Protein AF-A0A386AZ24-F1 (afdb_monomer)

Structure (mmCIF, N/CA/C/O backbone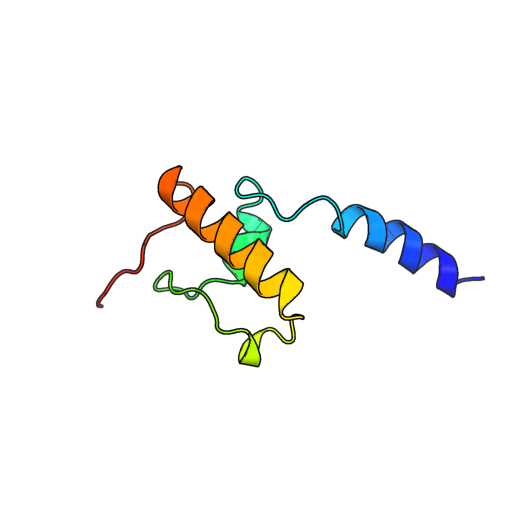):
data_AF-A0A386AZ24-F1
#
_entry.id   AF-A0A386AZ24-F1
#
loop_
_atom_site.group_PDB
_atom_site.id
_atom_site.type_symbol
_atom_site.label_atom_id
_atom_site.label_alt_id
_atom_site.label_comp_id
_atom_site.label_asym_id
_atom_site.label_entity_id
_atom_site.label_seq_id
_atom_site.pdbx_PDB_ins_code
_atom_site.Cartn_x
_atom_site.Cartn_y
_atom_site.Cartn_z
_atom_site.occupancy
_atom_site.B_iso_or_equiv
_atom_site.auth_seq_id
_atom_site.auth_comp_id
_atom_site.auth_asym_id
_atom_site.auth_atom_id
_atom_site.pdbx_PDB_model_num
ATOM 1 N N . MET A 1 1 ? 11.580 -21.247 -29.168 1.00 46.31 1 MET A N 1
ATOM 2 C CA . MET A 1 1 ? 10.429 -20.419 -29.609 1.00 46.31 1 MET A CA 1
ATOM 3 C C . MET A 1 1 ? 9.295 -20.307 -28.578 1.00 46.31 1 MET A C 1
ATOM 5 O O . MET A 1 1 ? 8.744 -19.224 -28.454 1.00 46.31 1 MET A O 1
ATOM 9 N N . LYS A 1 2 ? 8.999 -21.329 -27.750 1.00 43.69 2 LYS A N 1
ATOM 10 C CA . LYS A 1 2 ? 7.960 -21.247 -26.688 1.00 43.69 2 LYS A CA 1
ATOM 11 C C . LYS A 1 2 ? 8.201 -20.182 -25.592 1.00 43.69 2 LYS A C 1
ATOM 13 O O . LYS A 1 2 ? 7.257 -19.714 -24.978 1.00 43.69 2 LYS A O 1
ATOM 18 N N . LYS A 1 3 ? 9.450 -19.742 -25.385 1.00 44.47 3 LYS A N 1
ATOM 19 C CA . LYS A 1 3 ? 9.844 -18.766 -24.343 1.00 44.47 3 LYS A CA 1
ATOM 20 C C . LYS A 1 3 ? 9.489 -17.300 -24.657 1.00 44.47 3 LYS A C 1
ATOM 22 O O . LYS A 1 3 ? 9.609 -16.452 -23.778 1.00 44.47 3 LYS A O 1
ATOM 27 N N . LEU A 1 4 ? 9.101 -16.988 -25.900 1.00 46.97 4 LEU A N 1
ATOM 28 C CA . LEU A 1 4 ? 8.786 -15.616 -26.329 1.00 46.97 4 LEU A CA 1
ATOM 29 C C . LEU A 1 4 ? 7.291 -15.276 -26.176 1.00 46.97 4 LEU A C 1
ATOM 31 O O . LEU A 1 4 ? 6.954 -14.126 -25.915 1.00 46.97 4 LEU A O 1
ATOM 35 N N . ILE A 1 5 ? 6.415 -16.284 -26.272 1.00 52.41 5 ILE A N 1
ATOM 36 C CA . ILE A 1 5 ? 4.946 -16.133 -26.261 1.00 52.41 5 ILE A CA 1
ATOM 37 C C . ILE A 1 5 ? 4.406 -15.881 -24.839 1.00 52.41 5 ILE A C 1
ATOM 39 O O . ILE A 1 5 ? 3.419 -15.169 -24.653 1.00 52.41 5 ILE A O 1
ATOM 43 N N . GLU A 1 6 ? 5.098 -16.356 -23.798 1.00 49.69 6 GLU A N 1
ATOM 44 C CA . GLU A 1 6 ? 4.753 -15.977 -22.419 1.00 49.69 6 GLU A CA 1
ATOM 45 C C . GLU A 1 6 ? 5.127 -14.523 -22.106 1.00 49.69 6 GLU A C 1
ATOM 47 O O . GLU A 1 6 ? 4.412 -13.841 -21.376 1.00 49.69 6 GLU A O 1
ATOM 52 N N . LYS A 1 7 ? 6.215 -13.999 -22.686 1.00 47.62 7 LYS A N 1
ATOM 53 C CA . LYS A 1 7 ? 6.672 -12.627 -22.412 1.00 47.62 7 LYS A CA 1
ATOM 54 C C . LYS A 1 7 ? 5.770 -11.551 -23.023 1.00 47.62 7 LYS A C 1
ATOM 56 O O . LYS A 1 7 ? 5.658 -10.479 -22.432 1.00 47.62 7 LYS A O 1
ATOM 61 N N . SER A 1 8 ? 5.119 -11.817 -24.157 1.00 43.53 8 SER A N 1
ATOM 62 C CA . SER A 1 8 ? 4.155 -10.887 -24.768 1.00 43.53 8 SER A CA 1
ATOM 63 C C . SER A 1 8 ? 2.833 -10.840 -23.994 1.00 43.53 8 SER A C 1
ATOM 65 O O . SER A 1 8 ? 2.315 -9.757 -23.732 1.00 43.53 8 SER A O 1
ATOM 67 N N . SER A 1 9 ? 2.352 -11.991 -23.518 1.00 45.19 9 SER A N 1
ATOM 68 C CA . SER A 1 9 ? 1.150 -12.109 -22.674 1.00 45.19 9 SER A CA 1
ATOM 69 C C . SER A 1 9 ? 1.348 -11.490 -21.282 1.00 45.19 9 SER A C 1
ATOM 71 O O . SER A 1 9 ? 0.436 -10.888 -20.717 1.00 45.19 9 SER A O 1
ATOM 73 N N . LEU A 1 10 ? 2.573 -11.547 -20.748 1.00 51.25 10 LEU A N 1
ATOM 74 C CA . LEU A 1 10 ? 2.945 -10.880 -19.495 1.00 51.25 10 LEU A CA 1
ATOM 75 C C . LEU A 1 10 ? 3.028 -9.350 -19.620 1.00 51.25 10 LEU A C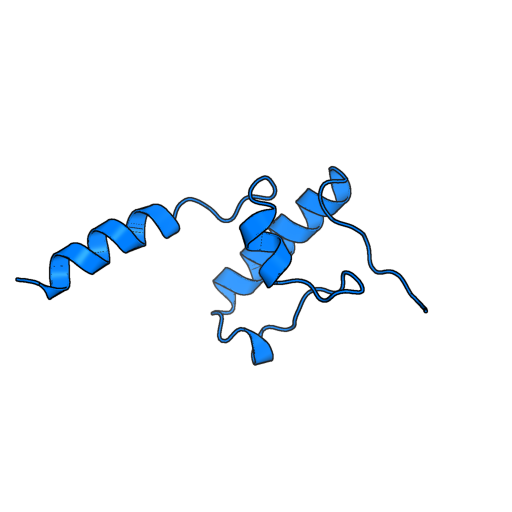 1
ATOM 77 O O . LEU A 1 10 ? 2.967 -8.665 -18.600 1.00 51.25 10 LEU A O 1
ATOM 81 N N . ASN A 1 11 ? 3.123 -8.802 -20.837 1.00 46.34 11 ASN A N 1
ATOM 82 C CA . ASN A 1 11 ? 3.158 -7.355 -21.076 1.00 46.34 11 ASN A CA 1
ATOM 83 C C . ASN A 1 11 ? 1.771 -6.697 -21.093 1.00 46.34 11 ASN A C 1
ATOM 85 O O . ASN A 1 11 ? 1.680 -5.490 -20.876 1.00 46.34 11 ASN A O 1
ATOM 89 N N . LEU A 1 12 ? 0.687 -7.473 -21.209 1.00 43.47 12 LEU A N 1
ATOM 90 C CA . LEU A 1 12 ? -0.663 -6.964 -20.938 1.00 43.47 12 LEU A CA 1
ATOM 91 C C . LEU A 1 12 ? -0.935 -6.804 -19.429 1.00 43.47 12 LEU A C 1
ATOM 93 O O . LEU A 1 12 ? -1.805 -6.038 -19.031 1.00 43.47 12 LEU A O 1
ATOM 97 N N . LEU A 1 13 ? -0.146 -7.467 -18.573 1.00 45.66 13 LEU A N 1
ATOM 98 C CA . LEU A 1 13 ? -0.216 -7.343 -17.110 1.00 45.66 13 LEU A CA 1
ATOM 99 C C . LEU A 1 13 ? 0.618 -6.162 -16.565 1.00 45.66 13 LEU A C 1
ATOM 101 O O . LEU A 1 13 ? 0.455 -5.752 -15.416 1.00 45.66 13 LEU A O 1
ATOM 105 N N . PHE A 1 14 ? 1.507 -5.593 -17.390 1.00 47.25 14 PHE A N 1
ATOM 106 C 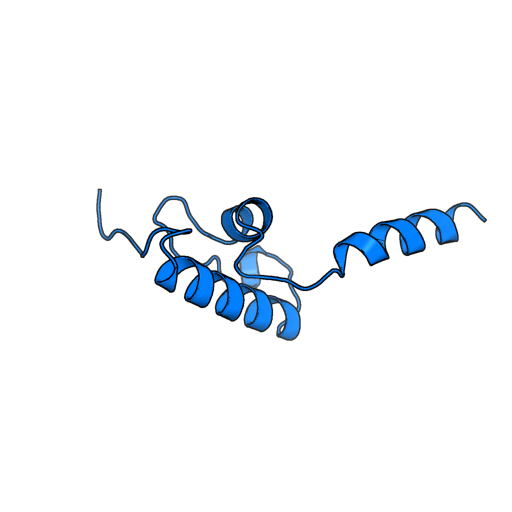CA . PHE A 1 14 ? 2.221 -4.336 -17.119 1.00 47.25 14 PHE A CA 1
ATOM 107 C C . PHE A 1 14 ? 1.359 -3.093 -17.366 1.00 47.25 14 PHE A C 1
ATOM 109 O O . PHE A 1 14 ? 1.850 -1.975 -17.186 1.00 47.25 14 PHE A O 1
ATOM 116 N N . MET A 1 15 ? 0.089 -3.279 -17.742 1.00 52.75 15 MET A N 1
ATOM 117 C CA . MET A 1 15 ? -0.909 -2.228 -17.891 1.00 52.75 15 MET A CA 1
ATOM 118 C C . MET A 1 15 ? -1.218 -1.627 -16.509 1.00 52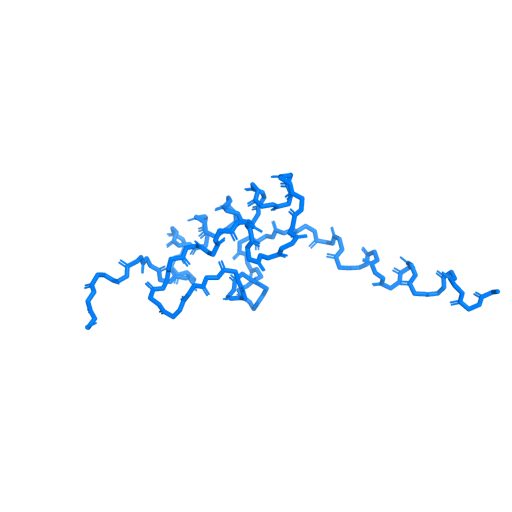.75 15 MET A C 1
ATOM 120 O O . MET A 1 15 ? -2.151 -2.006 -15.811 1.00 52.75 15 MET A O 1
ATOM 124 N N . THR A 1 16 ? -0.308 -0.746 -16.091 1.00 68.81 16 THR A N 1
ATOM 125 C CA . THR A 1 16 ? -0.484 0.361 -15.153 1.00 68.81 16 THR A CA 1
ATOM 126 C C . THR A 1 16 ? -1.286 0.003 -13.905 1.00 68.81 16 THR A C 1
ATOM 128 O O . THR A 1 16 ? -2.507 0.091 -13.890 1.00 68.81 16 THR A O 1
ATOM 131 N N . ILE A 1 17 ? -0.585 -0.328 -12.810 1.00 81.19 17 ILE A N 1
ATOM 132 C CA . ILE A 1 17 ? -1.175 -0.440 -11.465 1.00 81.19 17 ILE A CA 1
ATOM 133 C C . ILE A 1 17 ? -2.010 0.824 -11.192 1.00 81.19 17 ILE A C 1
ATOM 135 O O . ILE A 1 17 ? -1.468 1.896 -10.916 1.00 81.19 17 ILE A O 1
ATOM 139 N N . ASN A 1 18 ? -3.330 0.692 -11.319 1.00 88.56 18 ASN A N 1
ATOM 140 C CA . ASN A 1 18 ? -4.304 1.772 -11.243 1.00 88.56 18 ASN A CA 1
ATOM 141 C C . ASN A 1 18 ? -5.233 1.514 -10.054 1.00 88.56 18 ASN A C 1
ATOM 143 O O . ASN A 1 18 ? -5.552 0.368 -9.741 1.00 88.56 18 ASN A O 1
ATOM 147 N N . TYR A 1 19 ? -5.689 2.585 -9.411 1.00 92.88 19 TYR A N 1
ATOM 148 C CA . TYR A 1 19 ? -6.655 2.528 -8.316 1.00 92.88 19 TYR A CA 1
ATOM 149 C C . TYR A 1 19 ? -7.991 1.886 -8.723 1.00 92.88 19 TYR A C 1
ATOM 151 O O . TYR A 1 19 ? -8.692 1.351 -7.870 1.00 92.88 19 TYR A O 1
ATOM 159 N N . LYS A 1 20 ? -8.320 1.899 -10.022 1.00 90.56 20 LYS A N 1
ATOM 160 C CA . LYS A 1 20 ? -9.528 1.276 -10.582 1.00 90.56 20 LYS A CA 1
ATOM 161 C C . LYS A 1 20 ? -9.479 -0.257 -10.602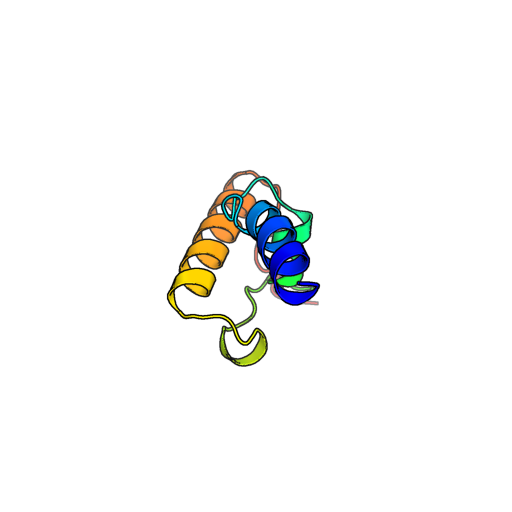 1.00 90.56 20 LYS A C 1
ATOM 163 O O . LYS A 1 20 ? -10.526 -0.893 -10.637 1.00 90.56 20 LYS A O 1
ATOM 168 N N . ASN A 1 21 ? -8.292 -0.872 -10.575 1.00 91.81 21 ASN A N 1
ATOM 169 C CA . ASN A 1 21 ? -8.172 -2.332 -10.605 1.00 91.81 21 ASN A CA 1
ATOM 170 C C . ASN A 1 21 ? -8.298 -2.920 -9.189 1.00 91.81 21 ASN A C 1
ATOM 172 O O . ASN A 1 21 ? -7.317 -3.338 -8.572 1.00 91.81 21 ASN A O 1
ATOM 176 N N . ILE A 1 22 ? -9.523 -2.928 -8.665 1.00 91.31 22 ILE A N 1
ATOM 177 C CA . ILE A 1 22 ? -9.823 -3.340 -7.286 1.00 91.31 22 ILE A CA 1
ATOM 178 C C . ILE A 1 22 ? -9.398 -4.792 -7.034 1.00 91.31 22 ILE A C 1
ATOM 180 O O . ILE A 1 22 ? -8.848 -5.086 -5.974 1.00 91.31 22 ILE A O 1
ATOM 184 N N . LEU A 1 23 ? -9.604 -5.685 -8.008 1.00 90.69 23 LEU A N 1
ATOM 185 C CA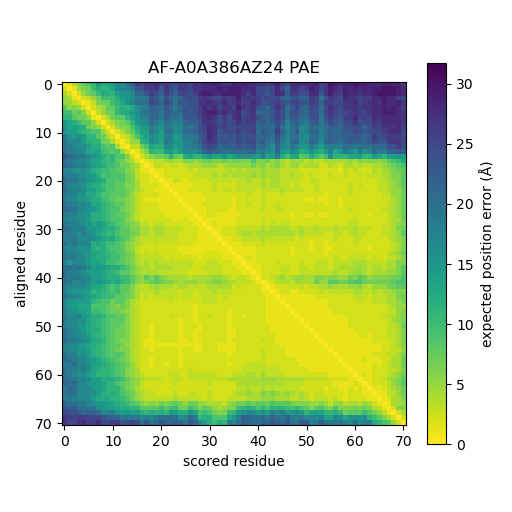 . LEU A 1 23 ? -9.274 -7.107 -7.880 1.00 90.69 23 LEU A CA 1
ATOM 186 C C . LEU A 1 23 ? -7.775 -7.318 -7.634 1.00 90.69 23 LEU A C 1
ATOM 188 O O . LEU A 1 23 ? -7.395 -8.049 -6.722 1.00 90.69 23 LEU A O 1
ATOM 192 N N . LEU A 1 24 ? -6.923 -6.612 -8.381 1.00 91.19 24 LEU A N 1
ATOM 193 C CA . LEU A 1 24 ? -5.478 -6.649 -8.169 1.00 91.19 24 LEU A CA 1
ATOM 194 C C . LEU A 1 24 ? -5.093 -6.070 -6.802 1.00 91.19 24 LEU A C 1
ATOM 196 O O . LEU A 1 24 ? -4.269 -6.645 -6.094 1.00 91.19 24 LEU A O 1
ATOM 200 N N . LEU A 1 25 ? -5.667 -4.924 -6.428 1.00 92.88 25 LEU A N 1
ATOM 201 C CA . LEU A 1 25 ? -5.303 -4.223 -5.194 1.00 92.88 25 LEU A CA 1
ATOM 202 C C . LEU A 1 25 ? -5.763 -4.958 -3.928 1.00 92.88 25 LEU A C 1
ATOM 204 O O . LEU A 1 25 ? -5.081 -4.866 -2.905 1.00 92.88 25 LEU A O 1
ATOM 208 N N . ARG A 1 26 ? -6.860 -5.725 -4.001 1.00 93.00 26 ARG A N 1
ATOM 209 C CA . ARG A 1 26 ? -7.345 -6.578 -2.903 1.00 93.00 26 ARG A CA 1
ATOM 210 C C . ARG A 1 26 ? -6.316 -7.621 -2.471 1.00 93.00 26 ARG A C 1
ATOM 212 O O . ARG A 1 26 ? -6.165 -7.849 -1.278 1.00 93.00 26 ARG A O 1
ATOM 219 N N . ASN A 1 27 ? -5.536 -8.159 -3.406 1.00 92.19 27 ASN A N 1
ATOM 220 C CA . ASN A 1 27 ? -4.483 -9.138 -3.104 1.00 92.19 27 ASN A CA 1
ATOM 221 C C . ASN A 1 27 ? -3.308 -8.548 -2.302 1.00 92.19 27 ASN A C 1
ATOM 223 O O . ASN A 1 27 ? -2.480 -9.289 -1.778 1.00 92.19 27 ASN A O 1
ATOM 227 N N . TYR A 1 28 ? -3.214 -7.217 -2.208 1.00 93.94 28 TYR A N 1
ATOM 228 C CA . TYR A 1 28 ? -2.141 -6.506 -1.508 1.00 93.94 28 TYR A CA 1
ATOM 229 C C . TYR A 1 28 ? -2.604 -5.822 -0.215 1.00 93.94 28 TYR A C 1
ATOM 231 O O . TYR A 1 28 ? -1.840 -5.051 0.382 1.00 93.94 28 TYR A O 1
ATOM 239 N N . ILE A 1 29 ? -3.827 -6.105 0.239 1.00 94.50 29 ILE A N 1
ATOM 240 C CA . ILE A 1 29 ? -4.346 -5.673 1.537 1.00 94.50 29 ILE A CA 1
ATOM 241 C C . ILE A 1 29 ? -4.732 -6.878 2.396 1.00 94.50 29 ILE A C 1
ATOM 243 O O . ILE A 1 29 ? -5.078 -7.939 1.891 1.00 94.50 29 ILE A O 1
ATOM 247 N N . THR A 1 30 ? -4.660 -6.719 3.712 1.00 93.25 30 THR A N 1
ATOM 248 C CA . THR A 1 30 ? -5.173 -7.707 4.662 1.00 93.25 30 THR A CA 1
ATOM 249 C C . THR A 1 30 ? -6.697 -7.633 4.740 1.00 93.25 30 THR A C 1
ATOM 251 O O . THR A 1 30 ? -7.305 -6.653 4.306 1.00 93.25 30 THR A O 1
ATOM 254 N N . THR A 1 31 ? -7.319 -8.626 5.377 1.00 90.31 31 THR A N 1
ATOM 255 C CA . THR A 1 31 ? -8.756 -8.620 5.707 1.00 90.31 31 THR A CA 1
ATOM 256 C C . THR A 1 31 ? -9.168 -7.374 6.497 1.00 90.31 31 THR A C 1
ATOM 258 O O . THR A 1 31 ? -10.202 -6.778 6.222 1.00 90.31 31 THR A O 1
ATOM 261 N N . SER A 1 32 ? -8.313 -6.907 7.413 1.00 91.50 32 SER A N 1
ATOM 262 C CA . SER A 1 32 ? -8.505 -5.659 8.174 1.00 91.50 32 SER A CA 1
ATOM 263 C C . SER A 1 32 ? -8.285 -4.380 7.349 1.00 91.50 32 SER A C 1
ATOM 265 O O . SER A 1 32 ? -8.333 -3.276 7.892 1.00 91.50 32 SER A O 1
ATOM 267 N N . GLY A 1 33 ? -7.946 -4.505 6.065 1.00 91.88 33 GLY A N 1
ATOM 268 C CA . GLY A 1 33 ? -7.670 -3.387 5.174 1.00 91.88 33 GLY A CA 1
ATOM 269 C C . GLY A 1 33 ? -6.278 -2.773 5.333 1.00 91.88 33 GLY A C 1
ATOM 270 O O . GLY A 1 33 ? -6.056 -1.694 4.795 1.00 91.88 33 GLY A O 1
ATOM 271 N N . LYS A 1 34 ? -5.314 -3.395 6.033 1.00 93.69 34 LYS A N 1
ATOM 272 C CA . LYS A 1 34 ? -3.916 -2.903 6.112 1.00 93.69 34 LYS A CA 1
ATOM 273 C C . LYS A 1 34 ? -3.161 -3.250 4.827 1.00 93.69 34 LYS A C 1
ATOM 275 O O . LYS A 1 34 ? -3.397 -4.297 4.247 1.00 93.69 34 LYS A O 1
ATOM 280 N N . ILE A 1 35 ? -2.238 -2.398 4.373 1.00 95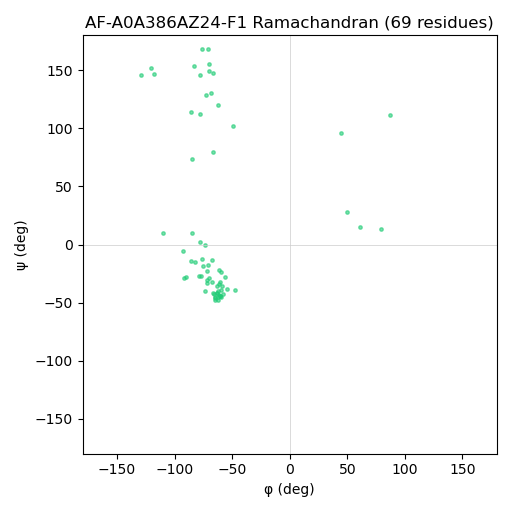.38 35 ILE A N 1
ATOM 281 C CA . ILE A 1 35 ? -1.401 -2.723 3.199 1.00 95.38 35 ILE A CA 1
ATOM 282 C C . ILE A 1 35 ? -0.379 -3.784 3.608 1.00 95.38 35 ILE A C 1
ATOM 284 O O . ILE A 1 35 ? 0.341 -3.594 4.590 1.00 95.38 35 ILE A O 1
ATOM 288 N N . ILE A 1 36 ? -0.292 -4.876 2.848 1.00 94.44 36 ILE A N 1
ATOM 289 C CA . ILE A 1 36 ? 0.653 -5.959 3.124 1.00 94.44 36 ILE A CA 1
ATOM 290 C C . ILE A 1 36 ? 2.090 -5.454 2.883 1.00 94.44 36 ILE A C 1
ATOM 292 O O . ILE A 1 36 ? 2.375 -4.860 1.832 1.00 94.44 36 ILE A O 1
ATOM 296 N N . PRO A 1 37 ? 3.022 -5.666 3.832 1.00 94.56 37 PRO A N 1
ATOM 297 C CA . PRO A 1 37 ? 4.396 -5.212 3.687 1.00 94.56 37 PRO A CA 1
ATOM 298 C C . PRO A 1 37 ? 5.125 -5.961 2.564 1.00 94.56 37 PRO A C 1
ATOM 300 O O . PRO A 1 37 ? 4.938 -7.160 2.359 1.00 94.56 37 PRO A O 1
ATOM 303 N N . LYS A 1 38 ? 6.053 -5.265 1.893 1.00 93.25 38 LYS A N 1
ATOM 304 C CA . LYS A 1 38 ? 6.862 -5.789 0.773 1.00 93.25 38 LYS A CA 1
ATOM 305 C C . LYS A 1 38 ? 7.483 -7.164 1.056 1.00 93.25 38 LYS A C 1
ATOM 307 O O . LYS A 1 38 ? 7.532 -7.994 0.154 1.00 93.25 38 LYS A O 1
ATOM 312 N N . ARG A 1 39 ? 7.952 -7.389 2.293 1.00 92.38 39 ARG A N 1
ATOM 313 C CA . ARG A 1 39 ? 8.631 -8.626 2.721 1.00 92.38 39 ARG A CA 1
ATOM 314 C C . ARG A 1 39 ? 7.802 -9.894 2.485 1.00 92.38 39 ARG A C 1
ATOM 316 O O . ARG A 1 39 ? 8.383 -10.943 2.259 1.00 92.38 39 ARG A O 1
ATOM 323 N N . LEU A 1 40 ? 6.472 -9.780 2.487 1.00 91.31 40 LEU A N 1
ATOM 324 C CA . LEU A 1 40 ? 5.560 -10.903 2.256 1.00 91.31 40 LEU A CA 1
ATOM 325 C C . LEU A 1 40 ? 5.210 -11.080 0.766 1.00 91.31 40 LEU A C 1
ATOM 327 O O . LEU A 1 40 ? 4.982 -12.194 0.318 1.00 91.31 40 LEU A O 1
ATOM 331 N N . ASN A 1 41 ? 5.239 -10.000 -0.023 1.00 81.75 41 ASN A N 1
ATOM 332 C CA . ASN A 1 41 ? 4.755 -9.990 -1.412 1.00 81.75 41 ASN A CA 1
ATOM 333 C C . ASN A 1 41 ? 5.832 -10.279 -2.475 1.00 81.75 41 ASN A C 1
ATOM 335 O O . ASN A 1 41 ? 5.512 -10.309 -3.662 1.00 81.75 41 ASN A O 1
ATOM 339 N N . LYS A 1 42 ? 7.116 -10.397 -2.096 1.00 83.69 42 LYS A N 1
ATOM 340 C CA . LYS A 1 42 ? 8.267 -10.553 -3.022 1.00 83.69 42 LYS A CA 1
ATOM 341 C C . LYS A 1 42 ? 8.300 -9.518 -4.171 1.00 83.69 42 LYS A C 1
ATOM 343 O O . LYS A 1 42 ? 8.835 -9.764 -5.248 1.00 83.69 42 LYS A O 1
ATOM 348 N N . LEU A 1 43 ? 7.741 -8.326 -3.946 1.00 87.50 43 LEU A N 1
ATOM 349 C CA . LEU A 1 43 ? 7.718 -7.231 -4.919 1.00 87.50 43 LEU A CA 1
ATOM 350 C C . LEU A 1 43 ? 9.023 -6.427 -4.905 1.00 87.50 43 LEU A C 1
ATOM 352 O O . LEU A 1 43 ? 9.679 -6.278 -3.874 1.00 87.50 43 LEU A O 1
ATOM 356 N N . THR A 1 44 ? 9.358 -5.791 -6.031 1.00 90.69 44 THR A N 1
ATOM 357 C CA . THR A 1 44 ? 10.408 -4.762 -6.060 1.00 90.69 44 THR A CA 1
ATOM 358 C C . THR A 1 44 ? 9.951 -3.497 -5.325 1.00 90.69 44 THR A C 1
ATOM 360 O O . THR A 1 44 ? 8.758 -3.199 -5.233 1.00 90.69 44 THR A O 1
ATOM 363 N N . ALA A 1 45 ? 10.897 -2.696 -4.823 1.00 91.00 45 ALA A N 1
ATOM 364 C CA . ALA A 1 45 ? 10.574 -1.456 -4.107 1.00 91.00 45 ALA A CA 1
ATOM 365 C C . ALA A 1 45 ? 9.797 -0.446 -4.977 1.00 91.00 45 ALA A C 1
ATOM 367 O O . ALA A 1 45 ? 8.953 0.294 -4.475 1.00 91.00 45 ALA A O 1
ATOM 368 N N . LYS A 1 46 ? 10.051 -0.416 -6.294 1.00 90.44 46 LYS A N 1
ATOM 369 C CA . LYS A 1 46 ? 9.301 0.422 -7.245 1.00 90.44 46 LYS A CA 1
ATOM 370 C C . LYS A 1 46 ? 7.836 -0.020 -7.333 1.00 90.44 46 LYS A C 1
ATOM 372 O O . LYS A 1 46 ? 6.947 0.813 -7.194 1.00 90.44 46 LYS A O 1
ATOM 377 N N . ARG A 1 47 ? 7.582 -1.325 -7.479 1.00 91.06 47 ARG A N 1
ATOM 378 C CA . ARG A 1 47 ? 6.219 -1.877 -7.573 1.00 91.06 47 ARG A CA 1
ATOM 379 C C . ARG A 1 47 ? 5.426 -1.693 -6.283 1.00 91.06 47 ARG A C 1
ATOM 381 O O . ARG A 1 47 ? 4.286 -1.250 -6.350 1.00 91.06 47 ARG A O 1
ATOM 388 N N . GLN A 1 48 ? 6.040 -1.928 -5.121 1.00 93.69 48 GLN A N 1
ATOM 389 C CA . GLN A 1 48 ? 5.374 -1.694 -3.834 1.00 93.69 48 GLN A CA 1
ATOM 390 C C . GLN A 1 48 ? 4.916 -0.233 -3.689 1.00 93.69 48 GLN A C 1
ATOM 392 O O . GLN A 1 48 ? 3.795 0.012 -3.246 1.00 93.69 48 GLN A O 1
ATOM 397 N N . ARG A 1 49 ? 5.753 0.744 -4.080 1.00 94.19 49 ARG A N 1
ATOM 398 C CA . ARG A 1 49 ? 5.399 2.176 -4.041 1.00 94.19 49 ARG A CA 1
ATOM 399 C C . ARG A 1 49 ? 4.207 2.497 -4.947 1.00 94.19 49 ARG A C 1
ATOM 401 O O . ARG A 1 49 ? 3.296 3.196 -4.511 1.00 94.19 49 ARG A O 1
ATOM 408 N N . LEU A 1 50 ? 4.185 1.944 -6.163 1.00 93.62 50 LEU A N 1
ATOM 409 C CA . LEU A 1 50 ? 3.069 2.107 -7.104 1.00 93.62 50 LEU A CA 1
ATOM 410 C C . LEU A 1 50 ? 1.766 1.513 -6.555 1.00 93.62 50 LEU A C 1
ATOM 412 O O . LEU A 1 50 ? 0.751 2.203 -6.531 1.00 93.62 50 LEU A O 1
ATOM 416 N N . ILE A 1 51 ? 1.811 0.283 -6.033 1.00 93.75 51 ILE A N 1
ATOM 417 C CA . ILE A 1 51 ? 0.655 -0.380 -5.408 1.00 93.75 51 ILE A CA 1
ATOM 418 C C . ILE A 1 51 ? 0.161 0.421 -4.207 1.00 93.75 51 ILE A C 1
ATOM 420 O O . ILE A 1 51 ? -1.030 0.681 -4.084 1.00 93.75 51 ILE A O 1
ATOM 424 N N . SER A 1 52 ? 1.072 0.893 -3.357 1.00 95.00 52 SER A N 1
ATOM 425 C CA . SER A 1 52 ? 0.710 1.679 -2.175 1.00 95.00 52 SER A CA 1
ATOM 426 C C . SER A 1 52 ? 0.022 2.992 -2.560 1.00 95.00 52 SER A C 1
ATOM 428 O O . SER A 1 52 ? -0.953 3.376 -1.918 1.00 95.00 52 SER A O 1
ATOM 430 N N . LYS A 1 53 ? 0.489 3.668 -3.621 1.00 95.81 53 LYS A N 1
ATOM 431 C CA . LYS A 1 53 ? -0.158 4.872 -4.166 1.00 95.81 53 LYS A CA 1
ATOM 432 C C . LYS A 1 53 ? -1.549 4.553 -4.723 1.00 95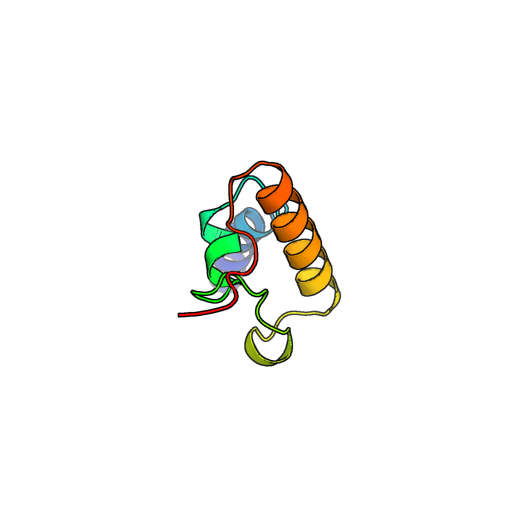.81 53 LYS A C 1
ATOM 434 O O . LYS A 1 53 ? -2.503 5.249 -4.391 1.00 95.81 53 LYS A O 1
ATOM 439 N N . ALA A 1 54 ? -1.680 3.483 -5.505 1.00 95.81 54 ALA A N 1
ATOM 440 C CA . ALA A 1 54 ? -2.961 3.062 -6.067 1.00 95.81 54 ALA A CA 1
ATOM 441 C C . ALA A 1 54 ? -3.981 2.666 -4.985 1.00 95.81 54 ALA A C 1
ATOM 443 O O . ALA A 1 54 ? -5.126 3.097 -5.064 1.00 95.81 54 ALA A O 1
ATOM 444 N N . ILE A 1 55 ? -3.569 1.936 -3.940 1.00 95.62 55 ILE A N 1
ATOM 445 C CA . ILE A 1 55 ? -4.436 1.583 -2.801 1.00 95.62 55 ILE A CA 1
ATOM 446 C C . ILE A 1 55 ? -4.908 2.840 -2.068 1.00 95.62 55 ILE A C 1
ATOM 448 O O . ILE A 1 55 ? -6.088 2.955 -1.752 1.00 95.62 55 ILE A O 1
ATOM 452 N N . LYS A 1 56 ? -4.010 3.798 -1.803 1.00 96.06 56 LYS A N 1
ATOM 453 C CA . LYS A 1 56 ? -4.382 5.062 -1.147 1.00 96.06 56 LYS A CA 1
ATOM 454 C C . LYS A 1 56 ? -5.416 5.833 -1.969 1.00 96.06 56 LYS A C 1
ATOM 456 O O . LYS A 1 56 ? -6.427 6.249 -1.417 1.00 96.06 56 LYS A O 1
ATOM 461 N N . ASN A 1 57 ? -5.209 5.942 -3.279 1.00 96.56 57 ASN A N 1
ATOM 462 C CA . ASN A 1 57 ? -6.171 6.579 -4.178 1.00 96.56 57 ASN A CA 1
ATOM 463 C C . ASN A 1 57 ? -7.511 5.824 -4.214 1.00 96.56 57 ASN A C 1
ATOM 465 O O . ASN A 1 57 ? -8.563 6.448 -4.160 1.00 96.56 57 ASN A O 1
ATOM 469 N N . ALA A 1 58 ? -7.486 4.488 -4.250 1.00 96.50 58 ALA A N 1
ATOM 470 C CA . ALA A 1 58 ? -8.696 3.665 -4.240 1.00 96.50 58 ALA A CA 1
ATOM 471 C C . ALA A 1 58 ? -9.506 3.842 -2.946 1.00 96.50 58 ALA A C 1
ATOM 473 O O . ALA A 1 58 ? -10.731 3.853 -2.994 1.00 96.50 58 ALA A O 1
ATOM 474 N N . ARG A 1 59 ? -8.838 4.031 -1.801 1.00 95.94 59 ARG A N 1
ATOM 475 C CA . ARG A 1 59 ? -9.502 4.336 -0.525 1.00 95.94 59 ARG A CA 1
ATOM 476 C C . ARG A 1 59 ? -10.182 5.702 -0.522 1.00 95.94 59 ARG A C 1
ATOM 478 O O . ARG A 1 59 ? -11.304 5.807 -0.050 1.00 95.94 59 ARG A O 1
ATOM 485 N N . LEU A 1 60 ? -9.530 6.728 -1.077 1.00 96.31 60 LEU A N 1
ATOM 486 C CA . LEU A 1 60 ? -10.136 8.061 -1.216 1.00 96.31 60 LEU A CA 1
ATOM 487 C C . LEU A 1 60 ? -11.389 8.029 -2.102 1.00 96.31 60 LEU A C 1
ATOM 489 O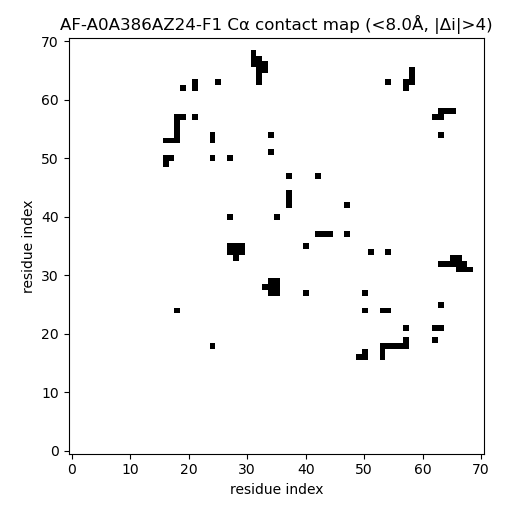 O . LEU A 1 60 ? -12.341 8.749 -1.841 1.00 96.31 60 LEU A O 1
ATOM 493 N N . MET A 1 61 ? -11.398 7.158 -3.113 1.00 95.50 61 MET A N 1
ATOM 494 C CA . MET A 1 61 ? -12.538 6.940 -4.012 1.00 95.50 61 MET A CA 1
ATOM 495 C C . MET A 1 61 ? -13.568 5.936 -3.463 1.00 95.50 61 MET A C 1
ATOM 497 O O . MET A 1 61 ? -14.449 5.508 -4.199 1.00 95.50 61 MET A O 1
ATOM 501 N N . SER A 1 62 ? -13.456 5.517 -2.196 1.00 93.50 62 SER A N 1
ATOM 502 C CA . SER A 1 62 ? -14.349 4.538 -1.551 1.00 93.50 62 SER A CA 1
ATOM 503 C C . SER A 1 62 ? -14.375 3.132 -2.190 1.00 93.50 62 SER A C 1
ATOM 505 O O . SER A 1 62 ? -15.237 2.311 -1.888 1.00 93.50 62 SER A O 1
ATOM 507 N N . PHE A 1 63 ? -13.409 2.791 -3.050 1.00 94.12 63 PHE A N 1
ATOM 508 C CA . PHE A 1 63 ? -13.316 1.456 -3.662 1.00 94.12 63 PHE A CA 1
ATOM 509 C C . PHE A 1 63 ? -12.719 0.395 -2.733 1.00 94.12 63 PHE A C 1
ATOM 511 O O . PHE A 1 63 ? -12.972 -0.801 -2.896 1.00 94.12 63 PHE A O 1
ATOM 518 N N . LEU A 1 64 ? -11.883 0.816 -1.782 1.00 93.31 64 LEU A N 1
ATOM 519 C CA . LEU A 1 64 ? -11.267 -0.054 -0.784 1.00 93.31 64 LEU A CA 1
ATOM 520 C C . LEU A 1 64 ? -11.486 0.515 0.618 1.00 93.31 64 LEU A C 1
ATOM 522 O O . LEU A 1 64 ? -11.423 1.733 0.790 1.00 93.31 64 LEU A O 1
ATOM 526 N N . PRO A 1 65 ? -11.659 -0.345 1.634 1.00 92.56 65 PRO A N 1
ATOM 527 C CA . PRO A 1 65 ? -11.822 0.116 3.000 1.00 92.56 65 PRO A CA 1
ATOM 528 C C . PRO A 1 65 ? -10.517 0.699 3.560 1.00 92.56 65 PRO A C 1
ATOM 530 O O . PRO A 1 65 ? -9.396 0.278 3.227 1.00 92.56 65 PRO A O 1
ATOM 533 N N . PHE A 1 66 ? -10.675 1.668 4.459 1.00 92.81 66 PHE A N 1
ATOM 534 C CA . PHE A 1 66 ? -9.614 2.065 5.377 1.00 92.81 66 PHE A CA 1
ATOM 535 C C . PHE A 1 66 ? -9.383 0.977 6.431 1.00 92.81 66 PHE A C 1
ATOM 537 O O . PHE A 1 66 ? -10.139 0.013 6.544 1.00 92.81 66 PHE A O 1
ATOM 544 N N . VAL A 1 67 ? -8.286 1.110 7.176 1.00 90.69 67 VAL A N 1
ATOM 545 C CA . VAL A 1 67 ? -7.930 0.142 8.215 1.00 90.69 67 VAL A CA 1
ATOM 546 C C . VAL A 1 67 ? -9.017 0.138 9.282 1.00 90.69 67 VAL A C 1
ATOM 548 O O . VAL A 1 67 ? -9.237 1.156 9.933 1.00 90.69 67 VAL A O 1
ATOM 551 N N . ARG A 1 68 ? -9.652 -1.015 9.490 1.00 85.25 68 ARG A N 1
ATOM 552 C CA . ARG A 1 68 ? -10.533 -1.230 10.637 1.00 85.25 68 ARG A CA 1
ATOM 553 C C . ARG A 1 68 ? -9.667 -1.676 11.813 1.00 85.25 68 ARG A C 1
ATOM 555 O O . ARG A 1 68 ? -9.021 -2.724 11.748 1.00 85.25 68 ARG A O 1
ATOM 562 N N . GLN A 1 69 ? -9.587 -0.853 12.853 1.00 78.19 69 GLN A N 1
ATOM 563 C CA . GLN A 1 69 ? -9.059 -1.281 14.145 1.00 78.19 69 GLN A CA 1
ATOM 564 C C . GLN A 1 69 ? -10.169 -2.074 14.846 1.00 78.19 69 GLN A C 1
ATOM 566 O O . GLN A 1 69 ? -11.202 -1.504 15.165 1.00 78.19 69 GLN A O 1
ATOM 571 N N . GLY A 1 70 ? -9.970 -3.381 15.024 1.00 65.56 70 GLY A N 1
ATOM 572 C CA . GLY A 1 70 ? -10.821 -4.226 15.867 1.00 65.56 70 GLY A CA 1
ATOM 573 C C . GLY A 1 70 ? -12.059 -4.815 15.181 1.00 65.56 70 GLY A C 1
ATOM 574 O O . GLY A 1 70 ? -13.011 -4.115 14.824 1.00 65.56 70 GLY A O 1
ATOM 575 N N . GLN A 1 71 ? -12.032 -6.134 15.007 1.00 48.38 71 GLN A N 1
ATOM 576 C CA . GLN A 1 71 ? -12.740 -6.996 15.956 1.00 48.38 71 GLN A CA 1
ATOM 577 C C . GLN A 1 71 ? -11.689 -7.772 16.745 1.00 48.38 71 GLN A C 1
ATOM 579 O O . GLN A 1 71 ? -10.605 -7.993 16.150 1.00 48.38 71 GLN A O 1
#

Mean predicted aligned error: 8.61 Å

InterPro domains:
  IPR001648 Small ribosomal subunit protein bS18 [MF_00270] (2-69)
  IPR001648 Small ribosomal subunit protein bS18 [PF01084] (16-64)
  IPR001648 Small ribosomal subunit protein bS18 [PR00974] (24-34)
  IPR001648 Small ribosomal subunit protein bS18 [PR00974] (34-41)
  IPR001648 Small ribosomal subunit protein bS18 [PR00974] (42-56)
  IPR001648 Small ribosomal subunit protein bS18 [PR00974] (56-66)
  IPR001648 Small ribosomal subunit protein bS18 [PTHR13479] (17-70)
  IPR001648 Small ribosomal subunit protein bS18 [TIGR00165] (15-68)
  IPR036870 Small ribosomal subunit protein bS18 superfamily [G3DSA:4.10.640.10] (15-70)
  IPR036870 Small ribosomal subunit protein bS18 superfamily [SSF46911] (15-68)

Foldseek 3Di:
DVVVVVVVVVVVVVPALALVPLVVLVVQADPQRHGHDCVVVVDDPVVSVRSVVSSVVNCVVVNGPDGDDDD

pLDDT: mean 81.22, std 19.16, range [43.47, 96.56]

Nearest PDB structures (foldseek):
  8cdu-assembly1_U  TM=9.768E-01  e=1.771E-05  Bacillus subtilis subsp. subtilis str. 168
  9ax7-assembly1_R  TM=9.382E-01  e=1.260E-05  Escherichia coli
  8cdv-assembly1_U  TM=9.631E-01  e=1.771E-05  Bacillus subtilis subsp. subtilis str. 168
  8akn-assembly1_S  TM=9.303E-01  e=1.444E-05  Escherichia coli BW25113
  8ced-assembly1_U  TM=9.642E-01  e=4.003E-05  Bacillus subtilis subsp. subtilis str. 168

Secondary structure (DSSP, 8-state):
-HHHHHHHHTTSTTS---TT-HHHHHTTB-TTSPBPPHHHHT--HHHHHHHHHHHHHHHHTTSSPPP----

Organism: NCBI:txid170427

Sequence (71 aa):
MKKLIEKSSLNLLFMTINYKNILLLRNYITTSGKIIPKRLNKLTAKRQRLISKAIKNARLMSFLPFVRQGQ

Solvent-accessible surface area (backbone atoms only — not comparable to full-atom values): 4374 Å² total; per-residue (Å²): 120,79,80,56,62,58,56,58,63,53,54,66,71,65,66,61,84,44,43,84,47,51,75,68,52,52,77,47,36,45,95,51,35,43,74,60,58,55,89,80,68,78,53,53,75,70,56,48,52,45,48,53,52,20,49,54,51,16,36,77,68,68,74,39,70,66,66,58,83,76,134

Radius of gyration: 14.38 Å; Cα contacts (8 Å, |Δi|>4): 53; chains: 1; bounding box: 25×29×46 Å